Protein AF-A0A7W8HD13-F1 (afdb_monomer)

Radius of gyration: 25.14 Å; Cα contacts (8 Å, |Δi|>4): 29; chains: 1; bounding box: 46×35×66 Å

Structure (mmCIF, N/CA/C/O backbone):
data_AF-A0A7W8HD13-F1
#
_entry.id   AF-A0A7W8HD13-F1
#
loop_
_atom_site.group_PDB
_atom_site.id
_atom_site.type_symbol
_atom_site.label_atom_id
_atom_site.label_alt_id
_atom_site.label_comp_id
_atom_site.label_asym_id
_atom_site.label_entity_id
_atom_site.label_seq_id
_atom_site.pdbx_PDB_ins_code
_atom_site.Cartn_x
_atom_site.Cartn_y
_atom_site.Cartn_z
_atom_site.occupancy
_atom_site.B_iso_or_equiv
_atom_site.auth_seq_id
_atom_site.auth_comp_id
_atom_site.auth_asym_id
_atom_site.auth_atom_id
_atom_site.pdbx_PDB_model_num
ATOM 1 N N . MET A 1 1 ? -12.332 17.735 6.970 1.00 49.91 1 MET A N 1
ATOM 2 C CA . MET A 1 1 ? -13.564 17.946 7.766 1.00 49.91 1 MET A CA 1
ATOM 3 C C . MET A 1 1 ? -14.081 16.688 8.480 1.00 49.91 1 MET A C 1
ATOM 5 O O . MET A 1 1 ? -14.161 16.747 9.695 1.00 49.91 1 MET A O 1
ATOM 9 N N . LYS A 1 2 ? -14.410 15.552 7.825 1.00 48.91 2 LYS A N 1
ATOM 10 C CA . LYS A 1 2 ? -14.877 14.333 8.548 1.00 48.91 2 LYS A CA 1
ATOM 11 C C . LYS A 1 2 ? -13.772 13.595 9.335 1.00 48.91 2 LYS A C 1
ATOM 13 O O . LYS A 1 2 ? -13.964 13.326 10.513 1.00 48.91 2 LYS A O 1
ATOM 18 N N . LYS A 1 3 ? -12.596 13.359 8.728 1.00 50.62 3 LYS A N 1
ATOM 19 C CA . LYS A 1 3 ? -11.425 12.738 9.400 1.00 50.62 3 LYS A CA 1
ATOM 20 C C . LYS A 1 3 ? -10.933 13.518 10.622 1.00 50.62 3 LYS A C 1
ATOM 22 O O . LYS A 1 3 ? -10.593 12.934 11.639 1.00 50.62 3 LYS A O 1
ATOM 27 N N . GLU A 1 4 ? -10.943 14.840 10.519 1.00 55.00 4 GLU A N 1
ATOM 28 C CA . GLU A 1 4 ? -10.519 15.750 11.586 1.00 55.00 4 GLU A CA 1
ATOM 29 C C . GLU A 1 4 ? -11.465 15.700 12.794 1.00 55.00 4 GLU A C 1
ATOM 31 O O . GLU A 1 4 ? -11.007 15.697 13.929 1.00 55.00 4 GLU A O 1
ATOM 36 N N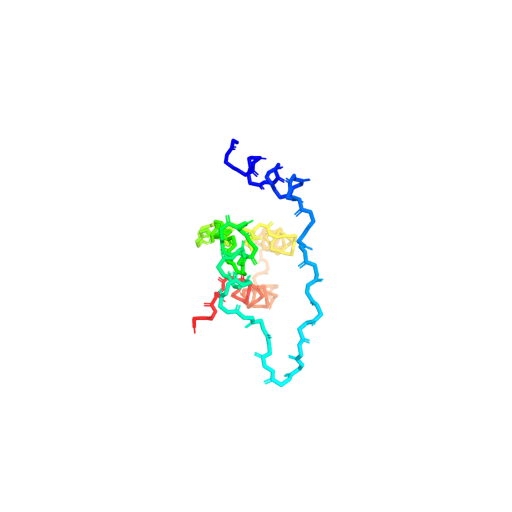 . LYS A 1 5 ? -12.778 15.548 12.561 1.00 51.06 5 LYS A N 1
ATOM 37 C CA . LYS A 1 5 ? -13.771 15.364 13.630 1.00 51.06 5 LYS A CA 1
ATOM 38 C C . LYS A 1 5 ? -13.686 13.989 14.301 1.00 51.06 5 LYS A C 1
ATOM 40 O O . LYS A 1 5 ? -13.797 13.931 15.519 1.00 51.06 5 LYS A O 1
ATOM 45 N N . ALA A 1 6 ? -13.440 12.915 13.545 1.00 54.50 6 ALA A N 1
ATOM 46 C CA . ALA A 1 6 ? -13.266 11.568 14.104 1.00 54.50 6 ALA A CA 1
ATOM 47 C C . ALA A 1 6 ? -11.992 11.458 14.965 1.00 54.50 6 ALA A C 1
ATOM 49 O O . ALA A 1 6 ? -12.039 10.943 16.081 1.00 54.50 6 ALA A O 1
ATOM 50 N N . ALA A 1 7 ? -10.875 12.023 14.491 1.00 53.03 7 ALA A N 1
ATOM 51 C CA . ALA A 1 7 ? -9.626 12.087 15.250 1.00 53.03 7 ALA A CA 1
ATOM 52 C C . ALA A 1 7 ? -9.749 12.980 16.502 1.00 53.03 7 ALA A C 1
ATOM 54 O O . ALA A 1 7 ? -9.294 12.597 17.578 1.00 53.03 7 ALA A O 1
ATOM 55 N N . ALA A 1 8 ? -10.428 14.130 16.394 1.00 51.69 8 ALA A N 1
ATOM 56 C CA . ALA A 1 8 ? -10.688 15.016 17.530 1.00 51.69 8 ALA A CA 1
ATOM 57 C C . ALA A 1 8 ? -11.653 14.403 18.564 1.00 51.69 8 ALA A C 1
ATOM 59 O O . ALA A 1 8 ? -11.470 14.610 19.760 1.00 51.69 8 ALA A O 1
ATOM 60 N N . GLN A 1 9 ? -12.642 13.607 18.134 1.00 55.62 9 GLN A N 1
ATOM 61 C CA . GLN A 1 9 ? -13.509 12.849 19.045 1.00 55.62 9 GLN A CA 1
ATOM 62 C C . GLN A 1 9 ? -12.744 11.750 19.779 1.00 55.62 9 GLN A C 1
ATOM 64 O O . GLN A 1 9 ? -13.004 11.540 20.956 1.00 55.62 9 GLN A O 1
ATOM 69 N N . GLN A 1 10 ? -11.792 11.074 19.128 1.00 57.66 10 GLN A N 1
ATOM 70 C CA . GLN A 1 10 ? -10.989 10.025 19.764 1.00 57.66 10 GLN A CA 1
ATOM 71 C C . GLN A 1 10 ? -9.991 10.577 20.792 1.00 57.66 10 GLN A C 1
ATOM 73 O O . GLN A 1 10 ? -9.773 9.949 21.825 1.00 57.66 10 GLN A O 1
ATOM 78 N N . MET A 1 11 ? -9.447 11.775 20.554 1.00 55.34 11 MET A N 1
ATOM 79 C CA . MET A 1 11 ? -8.607 12.492 21.524 1.00 55.34 11 MET A CA 1
ATOM 80 C C . MET A 1 11 ? -9.388 13.040 22.732 1.00 55.34 11 MET A C 1
ATOM 82 O O . MET A 1 11 ? -8.768 13.355 23.743 1.00 55.34 11 MET A O 1
ATOM 86 N N . ASN A 1 12 ? -10.720 13.131 22.644 1.00 57.03 12 ASN A N 1
ATOM 87 C CA . ASN A 1 12 ? -11.598 13.640 23.704 1.00 57.03 12 ASN A CA 1
ATOM 88 C C . ASN A 1 12 ? -12.552 12.565 24.266 1.00 57.03 12 ASN A C 1
ATOM 90 O O . ASN A 1 12 ? -13.615 12.894 24.788 1.00 57.03 12 ASN A O 1
ATOM 94 N N . ARG A 1 13 ? -12.220 11.270 24.129 1.00 63.53 13 ARG A N 1
ATOM 95 C CA . ARG A 1 13 ? -12.978 10.204 24.803 1.00 63.53 13 ARG A CA 1
ATOM 96 C C . ARG A 1 13 ? -12.560 10.151 26.2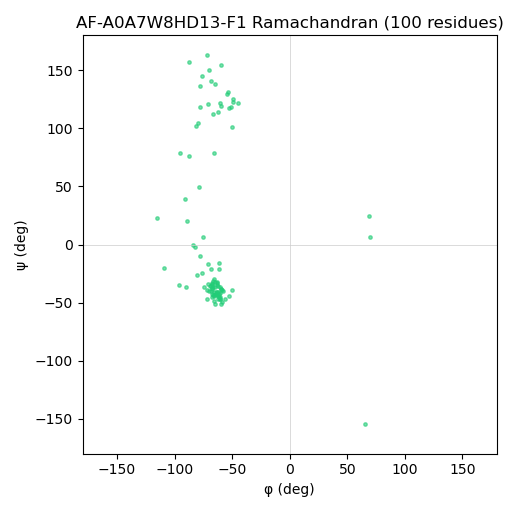69 1.00 63.53 13 ARG A C 1
ATOM 98 O O . ARG A 1 13 ? -11.399 9.880 26.570 1.00 63.53 13 ARG A O 1
ATOM 105 N N . GLU A 1 14 ? -13.505 10.399 27.168 1.00 67.50 14 GLU A N 1
ATOM 106 C CA . GLU A 1 14 ? -13.327 10.215 28.611 1.00 67.50 14 GLU A CA 1
ATOM 107 C C . GLU A 1 14 ? -12.858 8.788 28.899 1.00 67.50 14 GLU A C 1
ATOM 109 O O . GLU A 1 14 ? -13.448 7.846 28.385 1.00 67.50 14 GLU A O 1
ATOM 114 N N . ALA A 1 15 ? -11.790 8.611 29.682 1.00 69.19 15 ALA A N 1
ATOM 115 C CA . ALA A 1 15 ? -11.181 7.301 29.903 1.00 69.19 15 ALA A CA 1
ATOM 116 C C . ALA A 1 15 ? -12.230 6.239 30.287 1.00 69.19 15 ALA A C 1
ATOM 118 O O . ALA A 1 15 ? -12.940 6.395 31.278 1.00 69.19 15 ALA A O 1
ATOM 119 N N . ALA A 1 16 ? -12.303 5.151 29.510 1.00 68.38 16 ALA A N 1
ATOM 120 C CA . ALA A 1 16 ? -13.243 4.065 29.765 1.00 68.38 16 ALA A CA 1
ATOM 121 C C . ALA A 1 16 ? -13.105 3.556 31.206 1.00 68.38 16 ALA A C 1
ATOM 123 O O . ALA A 1 16 ? -11.996 3.229 31.649 1.00 68.38 16 ALA A O 1
ATOM 124 N N . GLN A 1 17 ? -14.226 3.428 31.920 1.00 77.31 17 GLN A N 1
ATOM 125 C CA . GLN A 1 17 ? -14.213 2.811 33.240 1.00 77.31 17 GLN A CA 1
ATOM 126 C C . GLN A 1 17 ? -13.714 1.361 33.138 1.00 77.31 17 GLN A C 1
ATOM 128 O O . GLN A 1 17 ? -14.250 0.515 32.407 1.00 77.31 17 GLN A O 1
ATOM 133 N N . ARG A 1 18 ? -12.635 1.070 33.872 1.00 76.94 18 ARG A N 1
ATOM 134 C CA . ARG A 1 18 ? -12.096 -0.285 34.001 1.00 76.94 18 ARG A CA 1
ATOM 135 C C . ARG A 1 18 ? -12.896 -1.036 35.055 1.00 76.94 18 ARG A C 1
ATOM 137 O O . ARG A 1 18 ? -12.659 -0.866 36.245 1.00 76.94 18 ARG A O 1
ATOM 144 N N . TYR A 1 19 ? -13.805 -1.896 34.609 1.00 79.44 19 TYR A N 1
ATOM 145 C CA . TYR A 1 19 ? -14.446 -2.865 35.492 1.00 79.44 19 TYR A CA 1
ATOM 146 C C . TYR A 1 19 ? -13.498 -4.034 35.755 1.00 79.44 19 TYR A C 1
ATOM 148 O O . TYR A 1 19 ? -12.863 -4.556 34.836 1.00 79.44 19 TYR A O 1
ATOM 156 N N . GLN A 1 20 ? -13.433 -4.463 37.009 1.00 77.94 20 GLN A N 1
ATOM 157 C CA . GLN A 1 20 ? -12.790 -5.709 37.401 1.00 77.94 20 GLN A CA 1
ATOM 158 C C . GLN A 1 20 ? -13.847 -6.812 37.291 1.00 77.94 20 GLN A C 1
ATOM 160 O O . GLN A 1 20 ? -14.490 -7.178 38.268 1.00 77.94 20 GLN A O 1
ATOM 165 N N . ALA A 1 21 ? -14.123 -7.227 36.054 1.00 76.94 21 ALA A N 1
ATOM 166 C CA . ALA A 1 21 ? -15.098 -8.273 35.784 1.00 76.94 21 ALA A CA 1
ATOM 167 C C . ALA A 1 21 ? -14.581 -9.618 36.306 1.00 76.94 21 ALA A C 1
ATOM 169 O O . ALA A 1 21 ? -13.392 -9.922 36.167 1.00 76.94 21 ALA A O 1
ATOM 170 N N . ASP A 1 22 ? -15.474 -10.418 36.882 1.00 81.94 22 ASP A N 1
ATOM 171 C CA . ASP A 1 22 ? -15.155 -11.797 37.224 1.00 81.94 22 ASP A CA 1
ATOM 172 C C . ASP A 1 22 ? -14.896 -12.601 35.942 1.00 81.94 22 ASP A C 1
A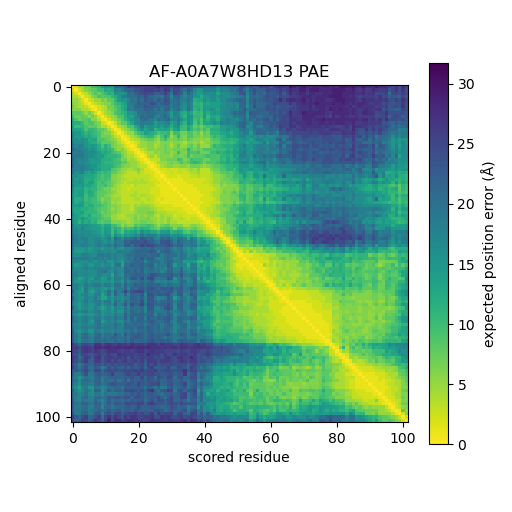TOM 174 O O . ASP A 1 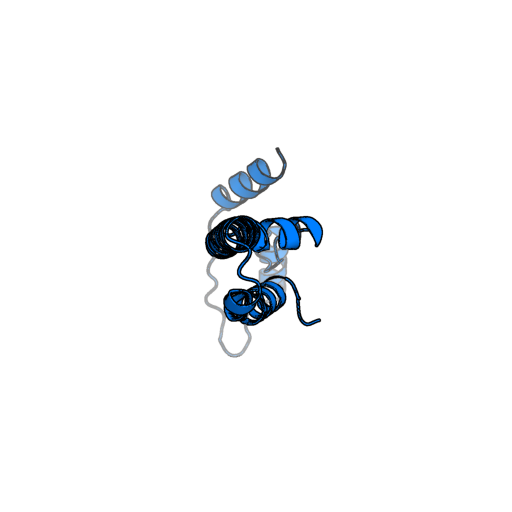22 ? -15.598 -12.452 34.938 1.00 81.94 22 ASP A O 1
ATOM 178 N N . ILE A 1 23 ? -13.871 -13.450 35.967 1.00 80.62 23 ILE A N 1
ATOM 179 C CA . ILE A 1 23 ? -13.431 -14.207 34.789 1.00 80.62 23 ILE A CA 1
ATOM 180 C C . ILE A 1 23 ? -14.517 -15.212 34.371 1.00 80.62 23 ILE A C 1
ATOM 182 O O . ILE A 1 23 ? -14.652 -15.501 33.183 1.00 80.62 23 ILE A O 1
ATOM 186 N N . SER A 1 24 ? -15.318 -15.711 35.323 1.00 83.06 24 SER A N 1
ATOM 187 C CA . SER A 1 24 ? -16.412 -16.652 35.052 1.00 83.06 24 SER A CA 1
ATOM 188 C C . SER A 1 24 ? -17.633 -16.010 34.396 1.00 83.06 24 SER A C 1
ATOM 190 O O . SER A 1 24 ? -18.282 -16.662 33.580 1.00 83.06 24 SER A O 1
ATOM 192 N N . SER A 1 25 ? -17.982 -14.774 34.765 1.00 84.75 25 SER A N 1
ATOM 193 C CA . SER A 1 25 ? -19.242 -14.142 34.344 1.00 84.75 25 SER A CA 1
ATOM 194 C C . SER A 1 25 ? -19.078 -13.009 33.332 1.00 84.75 25 SER A C 1
ATOM 196 O O . SER A 1 25 ? -20.038 -12.672 32.645 1.00 84.75 25 SER A O 1
ATOM 198 N N . GLY A 1 26 ? -17.889 -12.411 33.222 1.00 87.75 26 GLY A N 1
ATOM 199 C CA . GLY A 1 26 ? -17.667 -11.244 32.371 1.00 87.75 26 GLY A CA 1
ATOM 200 C C . GLY A 1 26 ? -18.435 -10.001 32.843 1.00 87.75 26 GLY A C 1
ATOM 201 O O . GLY A 1 26 ? -18.711 -9.840 34.033 1.00 87.75 26 GLY A O 1
ATOM 202 N N . LEU A 1 27 ? -18.729 -9.092 31.905 1.00 87.25 27 LEU A N 1
ATOM 203 C CA . LEU A 1 27 ? -19.502 -7.871 32.168 1.00 87.25 27 LEU A CA 1
ATOM 204 C C . LEU A 1 27 ? -20.998 -8.177 32.301 1.00 87.25 27 LEU A C 1
ATOM 206 O O . LEU A 1 27 ? -21.527 -9.018 31.573 1.00 87.25 27 LEU A O 1
ATOM 210 N N . SER A 1 28 ? -21.688 -7.442 33.173 1.00 89.88 28 SER A N 1
ATOM 211 C CA . SER A 1 28 ? -23.152 -7.475 33.246 1.00 89.88 28 SER A CA 1
ATOM 212 C C . SER A 1 28 ? -23.790 -6.771 32.041 1.00 89.88 28 SER A C 1
ATOM 214 O O . SER A 1 28 ? -23.140 -5.984 31.347 1.00 89.88 28 SER A O 1
ATOM 216 N N . GLN A 1 29 ? -25.078 -7.023 31.789 1.00 88.62 29 GLN A N 1
ATOM 217 C CA . GLN A 1 29 ? -25.792 -6.380 30.679 1.00 88.62 29 GLN A CA 1
ATOM 218 C C . GLN A 1 29 ? -25.827 -4.854 30.821 1.00 88.62 29 GLN A C 1
ATOM 220 O O . GLN A 1 29 ? -25.673 -4.141 29.834 1.00 88.62 29 GLN A O 1
ATOM 225 N N . GLU A 1 30 ? -25.953 -4.350 32.047 1.00 88.12 30 GLU A N 1
ATOM 226 C CA . GLU A 1 30 ? -25.950 -2.917 32.340 1.00 88.12 30 GLU A CA 1
ATOM 227 C C . GLU A 1 30 ? -24.597 -2.283 31.981 1.00 88.12 30 GLU A C 1
ATOM 229 O O . GLU A 1 30 ? -24.556 -1.241 31.332 1.00 88.12 30 GLU A O 1
ATOM 234 N N . GLN A 1 31 ? -23.487 -2.952 32.316 1.00 86.62 31 GLN A N 1
ATOM 235 C CA . GLN A 1 31 ? -22.130 -2.498 31.978 1.00 86.62 31 GLN A CA 1
ATOM 236 C C . GLN A 1 31 ? -21.858 -2.538 30.470 1.00 86.62 31 GLN A C 1
ATOM 238 O O . GLN A 1 31 ? -21.107 -1.718 29.939 1.00 86.62 31 GLN A O 1
ATOM 243 N N . VAL A 1 32 ? -22.444 -3.509 29.765 1.00 88.19 32 VAL A N 1
ATOM 244 C CA . VAL A 1 32 ? -22.375 -3.573 28.301 1.00 88.19 32 VAL A CA 1
ATOM 245 C C . VAL A 1 32 ? -23.147 -2.408 27.685 1.00 88.19 32 VAL A C 1
ATOM 247 O O . VAL A 1 32 ? -22.607 -1.744 26.802 1.00 88.19 32 VAL A O 1
ATOM 250 N N . GLN A 1 33 ? -24.356 -2.115 28.170 1.00 87.31 33 GLN A N 1
ATOM 251 C CA . GLN A 1 33 ? -25.163 -1.006 27.662 1.00 87.31 33 GLN A CA 1
ATOM 252 C C . GLN A 1 33 ? -24.483 0.347 27.901 1.00 87.31 33 GLN A C 1
ATOM 254 O O . GLN A 1 33 ? -24.374 1.140 26.971 1.00 87.31 33 GLN A O 1
ATOM 259 N N . GLU A 1 34 ? -23.908 0.564 29.086 1.00 86.06 34 GLU A N 1
ATOM 260 C CA . GLU A 1 34 ? -23.144 1.780 29.400 1.00 86.06 34 GLU A CA 1
ATOM 261 C C . GLU A 1 34 ? -21.965 1.980 28.434 1.00 86.06 34 GLU A C 1
ATOM 263 O O . GLU A 1 34 ? -21.709 3.089 27.959 1.00 86.06 34 GLU A O 1
ATOM 268 N N . ARG A 1 35 ? -21.265 0.895 28.072 1.00 85.62 35 ARG A N 1
ATOM 269 C CA . ARG A 1 35 ? -20.177 0.938 27.084 1.00 85.62 35 ARG A CA 1
ATOM 270 C C . ARG A 1 35 ? -20.669 1.218 25.670 1.00 85.62 35 ARG A C 1
ATOM 272 O O . ARG A 1 35 ? -19.957 1.895 24.929 1.00 85.62 35 ARG A O 1
ATOM 279 N N . ILE A 1 36 ? -21.840 0.707 25.292 1.00 86.25 36 ILE A N 1
ATOM 280 C CA . ILE A 1 36 ? -22.461 0.993 23.993 1.00 86.25 36 ILE A CA 1
ATOM 281 C C . ILE A 1 36 ? -22.831 2.473 23.911 1.00 86.25 36 ILE A C 1
ATOM 283 O O . ILE A 1 36 ? -22.403 3.152 22.978 1.00 86.25 36 ILE A O 1
ATOM 287 N N . ASP A 1 37 ? -23.533 2.982 24.922 1.00 83.62 37 ASP A N 1
ATOM 288 C CA . ASP A 1 37 ? -23.984 4.375 24.988 1.00 83.62 37 ASP A CA 1
ATOM 289 C C . ASP A 1 37 ? -22.796 5.352 25.028 1.00 83.62 37 ASP A C 1
ATOM 291 O O . ASP A 1 37 ? -22.847 6.438 24.451 1.00 83.62 37 ASP A O 1
ATOM 295 N N . SER A 1 38 ? -21.685 4.928 25.637 1.00 80.75 38 SER A N 1
ATOM 296 C CA . SER A 1 38 ? -20.425 5.679 25.701 1.00 80.75 38 SER A CA 1
ATOM 297 C C . SER A 1 38 ? -19.524 5.518 24.463 1.00 80.75 38 SER A C 1
ATOM 299 O O . SER A 1 38 ? -18.431 6.085 24.419 1.00 80.75 38 SER A O 1
ATOM 301 N N . GLY A 1 39 ? -19.926 4.734 23.455 1.00 80.44 39 GLY A N 1
ATOM 302 C CA . GLY A 1 39 ? -19.145 4.533 22.226 1.00 80.44 39 GLY A CA 1
ATOM 303 C C . GLY A 1 39 ? -17.838 3.746 22.414 1.00 80.44 39 GLY A C 1
ATOM 304 O O . GLY A 1 39 ? -16.906 3.886 21.617 1.00 80.44 39 GLY A O 1
ATOM 305 N N . TRP A 1 40 ? -17.756 2.921 23.462 1.00 82.94 40 TRP A N 1
ATOM 306 C CA . TRP A 1 40 ? -16.644 2.003 23.757 1.00 82.94 40 TRP A CA 1
ATOM 307 C C . TRP A 1 40 ? -16.823 0.619 23.119 1.00 82.94 40 TRP A C 1
ATOM 309 O O . TRP A 1 40 ? -16.201 -0.360 23.540 1.00 82.94 40 TRP A O 1
ATOM 319 N N . THR A 1 41 ? -17.668 0.521 22.097 1.00 83.38 41 THR A N 1
ATOM 320 C CA . THR A 1 41 ? -17.780 -0.679 21.271 1.00 83.38 41 THR A CA 1
ATOM 321 C C . THR A 1 41 ? -16.526 -0.842 20.415 1.00 83.38 41 THR A C 1
ATOM 323 O O . THR A 1 41 ? -15.884 0.131 20.013 1.00 83.38 41 THR A O 1
ATOM 326 N N . ASN A 1 42 ? -16.171 -2.089 20.102 1.00 79.25 42 ASN A N 1
ATOM 327 C CA . ASN A 1 42 ? -15.126 -2.390 19.121 1.00 79.25 42 ASN A CA 1
ATOM 328 C C . ASN A 1 42 ? -15.680 -2.245 17.694 1.00 79.25 42 ASN A C 1
ATOM 330 O O . ASN A 1 42 ? -15.593 -3.163 16.878 1.00 79.25 42 ASN A O 1
ATOM 334 N N . GLU A 1 43 ? -16.345 -1.125 17.425 1.00 78.00 43 GLU A N 1
ATOM 335 C CA . GLU A 1 43 ? -16.780 -0.805 16.080 1.00 78.00 43 GLU A CA 1
ATOM 336 C C . GLU A 1 43 ? -15.535 -0.453 15.273 1.00 78.00 43 GLU A C 1
ATOM 338 O O . GLU A 1 43 ? -14.774 0.455 15.627 1.00 78.00 43 GLU A O 1
ATOM 343 N N . MET A 1 44 ? -15.299 -1.208 14.199 1.00 67.25 44 MET A N 1
ATOM 344 C CA . MET A 1 44 ? -14.269 -0.825 13.252 1.00 67.25 44 MET A CA 1
ATOM 345 C C . MET A 1 44 ? -14.659 0.544 12.728 1.00 67.25 44 MET A C 1
ATOM 347 O O . MET A 1 44 ? -15.711 0.702 12.106 1.00 67.25 44 MET A O 1
ATOM 351 N N . VAL A 1 45 ? -13.793 1.531 12.960 1.00 67.31 45 VAL A N 1
ATOM 352 C CA . VAL A 1 45 ? -13.836 2.746 12.163 1.00 67.31 45 VAL A CA 1
ATOM 353 C C . VAL A 1 45 ? -13.818 2.240 10.732 1.00 67.31 45 VAL A C 1
ATOM 355 O O . VAL A 1 45 ? -12.907 1.502 10.350 1.00 67.31 45 VAL A O 1
ATOM 358 N N . THR A 1 46 ? -14.872 2.537 9.978 1.00 60.12 46 THR A N 1
ATOM 359 C CA . THR A 1 46 ? -14.886 2.314 8.540 1.00 60.12 46 THR A CA 1
ATOM 360 C C . THR A 1 46 ? -13.843 3.266 7.978 1.00 60.12 46 THR A C 1
ATOM 362 O O . THR A 1 46 ? -14.139 4.362 7.510 1.00 60.12 46 THR A O 1
ATOM 365 N N . GLU A 1 47 ? -12.575 2.873 8.109 1.00 57.97 47 GLU A N 1
ATOM 366 C CA . GLU A 1 47 ? -11.499 3.361 7.279 1.00 57.97 47 GLU A CA 1
ATOM 367 C C . GLU A 1 47 ? -12.078 3.314 5.877 1.00 57.97 47 GLU A C 1
ATOM 369 O O . GLU A 1 47 ? -12.584 2.269 5.460 1.00 57.97 47 GLU A O 1
ATOM 374 N N . GLU A 1 48 ? -12.118 4.464 5.204 1.00 59.88 48 GLU A N 1
ATOM 375 C CA . GLU A 1 48 ? -12.493 4.517 3.800 1.00 59.88 48 GLU A CA 1
ATOM 376 C C . GLU A 1 48 ? -11.636 3.464 3.102 1.00 59.88 48 GLU A C 1
ATOM 378 O O . GLU A 1 48 ? -10.434 3.672 2.910 1.00 59.88 48 GLU A O 1
ATOM 383 N N . SER A 1 49 ? -12.232 2.297 2.827 1.00 60.69 49 SER A N 1
ATOM 384 C CA . SER A 1 49 ? -11.540 1.198 2.181 1.00 60.69 49 SER A CA 1
ATOM 385 C C . SER A 1 49 ? -10.950 1.806 0.934 1.00 60.69 49 SER A C 1
ATOM 387 O O . SER A 1 49 ? -11.697 2.345 0.109 1.00 60.69 49 SER A O 1
ATOM 389 N N . LYS A 1 50 ? -9.615 1.795 0.838 1.00 64.75 50 LYS A N 1
ATOM 390 C CA . LYS A 1 50 ? -8.938 2.378 -0.313 1.00 64.75 50 LYS A CA 1
ATOM 391 C C . LYS A 1 50 ? -9.617 1.809 -1.545 1.00 64.75 50 LYS A C 1
ATOM 393 O O . LYS A 1 50 ? -9.764 0.593 -1.669 1.00 64.75 50 LYS A O 1
ATOM 398 N N . THR A 1 51 ? -10.088 2.684 -2.424 1.00 77.50 51 T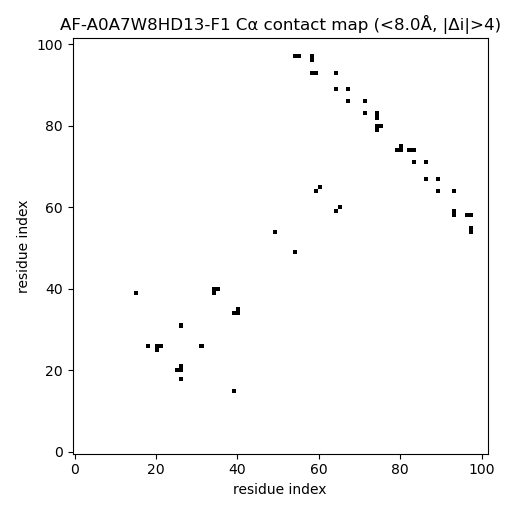HR A N 1
ATOM 399 C CA . THR A 1 51 ? -10.733 2.216 -3.646 1.00 77.50 51 THR A CA 1
ATOM 400 C C . THR A 1 51 ? -9.726 1.382 -4.432 1.00 77.50 51 THR A C 1
ATOM 402 O O . THR A 1 51 ? -8.515 1.594 -4.323 1.00 77.50 51 THR A O 1
ATOM 405 N N . VAL A 1 52 ? -10.202 0.454 -5.262 1.00 74.06 52 VAL A N 1
ATOM 406 C CA . VAL A 1 52 ? -9.325 -0.368 -6.114 1.00 74.06 52 VAL A CA 1
ATOM 407 C C . VAL A 1 52 ? -8.328 0.514 -6.885 1.00 74.06 52 VAL A C 1
ATOM 409 O O . VAL A 1 52 ? -7.142 0.209 -6.942 1.00 74.06 52 VAL A O 1
ATOM 412 N N . GLY A 1 53 ? -8.760 1.686 -7.365 1.00 74.56 53 GLY A N 1
ATOM 413 C CA . GLY A 1 53 ? -7.882 2.672 -8.004 1.00 74.56 53 GLY A CA 1
ATOM 414 C C . GLY A 1 53 ? -6.819 3.288 -7.078 1.00 74.56 53 GLY A C 1
ATOM 415 O O . GLY A 1 53 ? -5.690 3.509 -7.513 1.00 74.56 53 GLY A O 1
ATOM 416 N N . GLN A 1 54 ? -7.129 3.540 -5.802 1.00 74.38 54 GLN A N 1
ATOM 417 C CA . GLN A 1 54 ? -6.146 4.000 -4.809 1.00 74.38 54 GLN A CA 1
ATOM 418 C C . GLN A 1 54 ? -5.125 2.907 -4.463 1.00 74.38 54 GLN A C 1
ATOM 420 O O . GLN A 1 54 ? -3.950 3.220 -4.270 1.00 74.38 54 GLN A O 1
ATOM 425 N N . ILE A 1 55 ? -5.548 1.641 -4.433 1.00 75.19 55 ILE A N 1
ATOM 426 C CA . ILE A 1 55 ? -4.662 0.480 -4.257 1.00 75.19 55 ILE A CA 1
ATOM 427 C C . ILE A 1 55 ? -3.736 0.347 -5.468 1.00 75.19 55 ILE A C 1
ATOM 429 O O . ILE A 1 55 ? -2.518 0.273 -5.306 1.00 75.19 55 ILE A O 1
ATOM 433 N N . ILE A 1 56 ? -4.292 0.402 -6.679 1.00 72.12 56 ILE A N 1
ATOM 434 C CA . ILE A 1 56 ? -3.537 0.333 -7.933 1.00 72.12 56 ILE A CA 1
ATOM 435 C C . ILE A 1 56 ? -2.517 1.470 -8.008 1.00 72.12 56 ILE A C 1
ATOM 437 O O . ILE A 1 56 ? -1.340 1.215 -8.238 1.00 72.12 56 ILE A O 1
ATOM 441 N N . LYS A 1 57 ? -2.926 2.720 -7.759 1.00 74.62 57 LYS A N 1
ATOM 442 C CA . LYS A 1 57 ? -2.017 3.876 -7.794 1.00 74.62 57 LYS A CA 1
ATOM 443 C C . LYS A 1 57 ? -0.922 3.775 -6.729 1.00 74.62 57 LYS A C 1
ATOM 445 O O . LYS A 1 57 ? 0.227 4.086 -7.024 1.00 74.62 57 LYS A O 1
ATOM 450 N N . GLY A 1 58 ? -1.267 3.333 -5.519 1.00 70.94 58 GLY A N 1
ATOM 451 C CA . GLY A 1 58 ? -0.312 3.154 -4.425 1.00 70.94 58 GLY A CA 1
ATOM 452 C C . GLY A 1 58 ? 0.729 2.068 -4.694 1.00 70.94 58 GLY A C 1
ATOM 453 O O . GLY A 1 58 ? 1.865 2.220 -4.267 1.00 70.94 58 GLY A O 1
ATOM 454 N N . ASN A 1 59 ? 0.365 1.018 -5.433 1.00 70.44 59 ASN A N 1
ATOM 455 C CA . ASN A 1 59 ? 1.268 -0.081 -5.773 1.00 70.44 59 ASN A CA 1
ATOM 456 C C . ASN A 1 59 ? 2.029 0.150 -7.087 1.00 70.44 59 ASN A C 1
ATOM 458 O O . ASN A 1 59 ? 3.212 -0.169 -7.160 1.00 70.44 59 ASN A O 1
ATOM 462 N N . LEU A 1 60 ? 1.413 0.760 -8.106 1.00 71.44 60 LEU A N 1
ATOM 463 C CA . LEU A 1 60 ? 2.080 1.114 -9.368 1.00 71.44 60 LEU A CA 1
ATOM 464 C C . LEU A 1 60 ? 3.117 2.226 -9.192 1.00 71.44 60 LEU A C 1
ATOM 466 O O . LEU A 1 60 ? 4.186 2.150 -9.786 1.00 71.44 60 LEU A O 1
ATOM 470 N N . LEU A 1 61 ? 2.833 3.246 -8.376 1.00 74.19 61 LEU A N 1
ATOM 471 C CA . LEU A 1 61 ? 3.743 4.376 -8.143 1.00 74.19 61 LEU A CA 1
ATOM 472 C C . LEU A 1 61 ? 4.682 4.134 -6.950 1.00 74.19 61 LEU A C 1
ATOM 474 O O . LEU A 1 61 ? 4.948 5.041 -6.163 1.00 74.19 61 LEU A O 1
ATOM 478 N N . THR A 1 62 ? 5.177 2.907 -6.797 1.00 77.62 62 THR A N 1
ATOM 479 C CA . THR A 1 62 ? 6.200 2.578 -5.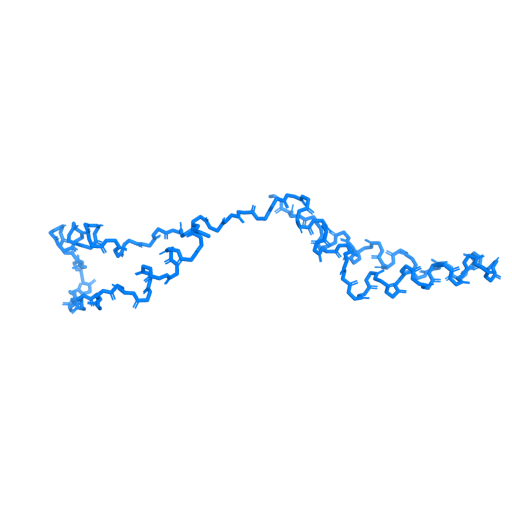796 1.00 77.62 62 THR A CA 1
ATOM 480 C C . THR A 1 62 ? 7.606 2.811 -6.345 1.00 77.62 62 THR A C 1
ATOM 482 O O . THR A 1 62 ? 7.840 2.782 -7.554 1.00 77.62 62 THR A O 1
ATOM 485 N N . TYR A 1 63 ? 8.567 3.007 -5.439 1.00 74.38 63 TYR A N 1
ATOM 486 C CA . TYR A 1 63 ? 9.980 3.217 -5.772 1.00 74.38 63 TYR A CA 1
ATOM 487 C C . TYR A 1 63 ? 10.546 2.121 -6.693 1.00 74.38 63 TYR A C 1
ATOM 489 O O . TYR A 1 63 ? 11.195 2.420 -7.693 1.00 74.38 63 TYR A O 1
ATOM 497 N N . PHE A 1 64 ? 10.238 0.853 -6.409 1.00 76.69 64 PHE A N 1
ATOM 498 C CA . PHE A 1 64 ? 10.693 -0.273 -7.225 1.00 76.69 64 PHE A CA 1
ATOM 499 C C . PHE A 1 64 ? 10.089 -0.261 -8.634 1.00 76.69 64 PHE A C 1
ATOM 501 O O . PHE A 1 64 ? 10.815 -0.435 -9.610 1.00 76.69 64 PHE A O 1
ATOM 508 N N . ASN A 1 65 ? 8.788 0.015 -8.764 1.00 76.75 65 ASN A N 1
ATOM 509 C CA . ASN A 1 65 ? 8.135 0.085 -10.074 1.00 76.75 65 ASN A CA 1
ATOM 510 C C . ASN A 1 65 ? 8.634 1.267 -10.914 1.00 76.75 65 ASN A C 1
ATOM 512 O O . ASN A 1 65 ? 8.758 1.138 -12.132 1.00 76.75 65 ASN A O 1
ATOM 516 N N . LEU A 1 66 ? 9.017 2.379 -10.278 1.00 81.44 66 LEU A N 1
ATOM 517 C CA . LEU A 1 66 ? 9.675 3.492 -10.961 1.00 81.44 66 LEU A CA 1
ATOM 518 C C . LEU A 1 66 ? 11.065 3.106 -11.491 1.00 81.44 66 LEU A C 1
ATOM 520 O O . LEU A 1 66 ? 11.379 3.405 -12.642 1.00 81.44 66 LEU A O 1
ATOM 524 N N . ILE A 1 67 ? 11.879 2.406 -10.692 1.00 83.31 67 ILE A N 1
ATOM 525 C CA . ILE A 1 67 ? 13.183 1.887 -11.142 1.00 83.31 67 ILE A CA 1
ATOM 526 C C . ILE A 1 67 ? 12.999 1.001 -12.373 1.00 83.31 67 ILE A C 1
ATOM 528 O O . ILE A 1 67 ? 13.701 1.169 -13.369 1.00 83.31 67 ILE A O 1
ATOM 532 N N . PHE A 1 68 ? 12.031 0.089 -12.339 1.00 80.62 68 PHE A N 1
ATOM 533 C CA . PHE A 1 68 ? 11.788 -0.804 -13.462 1.00 80.62 68 PHE A CA 1
ATOM 534 C C . PHE A 1 68 ? 11.261 -0.090 -14.707 1.00 80.62 68 PHE A C 1
ATOM 536 O O . PHE A 1 68 ? 11.658 -0.455 -15.813 1.00 80.62 68 PHE A O 1
ATOM 543 N N . ALA A 1 69 ? 10.442 0.954 -14.552 1.00 80.88 69 ALA A N 1
ATOM 544 C CA . ALA A 1 69 ? 10.024 1.801 -15.666 1.00 80.88 69 ALA A CA 1
ATOM 545 C C . ALA A 1 69 ? 11.223 2.510 -16.320 1.00 80.88 69 ALA A C 1
ATOM 547 O O . ALA A 1 69 ? 11.355 2.494 -17.543 1.00 80.88 69 ALA A O 1
ATOM 548 N N . ILE A 1 70 ? 12.137 3.068 -15.517 1.00 85.69 70 ILE A N 1
ATOM 549 C CA . ILE A 1 70 ? 13.364 3.708 -16.016 1.00 85.69 70 ILE A CA 1
ATOM 550 C C . ILE A 1 70 ? 14.246 2.687 -16.744 1.00 85.69 70 ILE A C 1
ATOM 552 O O . ILE A 1 70 ? 14.690 2.947 -17.861 1.00 85.69 70 ILE A O 1
ATOM 556 N N . LEU A 1 71 ? 14.464 1.507 -16.158 1.00 83.75 71 LEU A N 1
ATOM 557 C CA . LEU A 1 71 ? 15.245 0.439 -16.788 1.00 83.75 71 LEU A CA 1
ATOM 558 C C . LEU A 1 71 ? 14.621 -0.027 -18.108 1.00 83.75 71 LEU A C 1
ATOM 560 O O . LEU A 1 71 ? 15.342 -0.212 -19.085 1.00 83.75 71 LEU A O 1
ATOM 564 N N . ALA A 1 72 ? 13.295 -0.175 -18.169 1.00 80.44 72 ALA A N 1
ATOM 565 C CA . ALA A 1 72 ? 12.596 -0.525 -19.401 1.00 80.44 72 ALA A CA 1
ATOM 566 C C . ALA A 1 72 ? 12.814 0.534 -20.495 1.00 80.44 72 ALA A C 1
ATOM 568 O O . ALA A 1 72 ? 13.153 0.174 -21.622 1.00 80.44 72 ALA A O 1
ATOM 569 N N . ILE A 1 73 ? 12.707 1.826 -20.160 1.00 85.25 73 ILE A N 1
ATOM 570 C CA . ILE A 1 73 ? 12.979 2.933 -21.095 1.00 85.25 73 ILE A CA 1
ATOM 571 C C . ILE A 1 73 ? 14.427 2.881 -21.596 1.00 85.25 73 ILE A C 1
ATOM 573 O O . ILE A 1 73 ? 14.657 2.970 -22.801 1.00 85.25 73 ILE A O 1
ATOM 577 N N . LEU A 1 74 ? 15.401 2.698 -20.699 1.00 85.44 74 LEU A N 1
ATOM 578 C CA . LEU A 1 74 ? 16.819 2.614 -21.062 1.00 85.44 74 LEU A CA 1
ATOM 579 C C . LEU A 1 74 ? 17.111 1.425 -21.984 1.00 85.44 74 LEU A C 1
ATOM 581 O O . LEU A 1 74 ? 17.866 1.562 -22.942 1.00 85.44 74 LEU A O 1
ATOM 585 N N . VAL A 1 75 ? 16.502 0.267 -21.728 1.00 81.38 75 VAL A N 1
ATOM 586 C CA . VAL A 1 75 ? 16.690 -0.941 -22.544 1.00 81.38 75 VAL A CA 1
ATOM 587 C C . VAL A 1 75 ? 16.051 -0.798 -23.923 1.00 81.38 75 VAL A C 1
ATOM 589 O O . VAL A 1 75 ? 16.661 -1.202 -24.914 1.00 81.38 75 VAL A O 1
ATOM 592 N N . VAL A 1 76 ? 14.867 -0.182 -24.005 1.00 82.12 76 VAL A N 1
ATOM 593 C CA . VAL A 1 76 ? 14.231 0.168 -25.284 1.00 82.12 76 VAL A CA 1
ATOM 594 C C . VAL A 1 76 ? 15.108 1.150 -26.062 1.00 82.12 76 VAL A C 1
ATOM 596 O O . VAL A 1 76 ? 15.361 0.925 -27.242 1.00 82.12 76 VAL A O 1
ATOM 599 N N . ALA A 1 77 ? 15.638 2.183 -25.401 1.00 83.75 77 ALA A N 1
ATOM 600 C CA . ALA A 1 77 ? 16.551 3.145 -26.018 1.00 83.75 77 ALA A CA 1
ATOM 601 C C . ALA A 1 77 ? 17.867 2.496 -26.489 1.00 83.75 77 ALA A C 1
ATOM 603 O O . ALA A 1 77 ? 18.400 2.872 -27.529 1.00 83.75 77 ALA A O 1
ATOM 604 N N . ALA A 1 78 ? 18.370 1.496 -25.760 1.00 83.50 78 ALA A N 1
ATOM 605 C CA . ALA A 1 78 ? 19.568 0.739 -26.121 1.00 83.50 78 ALA A CA 1
ATOM 606 C C . ALA A 1 78 ? 19.332 -0.318 -27.222 1.00 83.50 78 ALA A C 1
ATOM 608 O O . ALA A 1 78 ? 20.294 -0.909 -27.708 1.00 83.50 78 ALA A O 1
ATOM 609 N N . GLY A 1 79 ? 18.079 -0.606 -27.597 1.00 78.00 79 GLY A N 1
ATOM 610 C CA . GLY A 1 79 ? 17.727 -1.578 -28.643 1.00 78.00 79 GLY A CA 1
ATOM 611 C C . GLY A 1 79 ? 17.993 -3.052 -28.292 1.00 78.00 79 GLY A C 1
ATOM 612 O O . GLY A 1 79 ? 17.832 -3.928 -29.142 1.00 78.00 79 GLY A O 1
ATOM 613 N N . SER A 1 80 ? 18.384 -3.362 -27.050 1.00 72.06 80 SER A N 1
ATOM 614 C CA . SER A 1 80 ? 18.723 -4.725 -26.616 1.00 72.06 80 SER A CA 1
ATOM 615 C C . SER A 1 80 ? 17.535 -5.417 -25.949 1.00 72.06 80 SER A C 1
ATOM 617 O O . SER A 1 80 ? 17.467 -5.569 -24.729 1.00 72.06 80 SER A O 1
ATOM 619 N N . PHE A 1 81 ? 16.599 -5.913 -26.759 1.00 68.50 81 PHE A N 1
ATOM 620 C CA . PHE A 1 81 ? 15.429 -6.659 -26.272 1.00 68.50 81 PHE A CA 1
ATOM 621 C C . PHE A 1 81 ? 15.793 -7.955 -25.528 1.00 68.50 81 PHE A C 1
ATOM 623 O O . PHE A 1 81 ? 15.020 -8.436 -24.704 1.00 68.50 81 PHE A O 1
ATOM 630 N N . ARG A 1 82 ? 16.993 -8.508 -25.755 1.00 66.38 82 ARG A N 1
ATOM 631 C CA . ARG A 1 82 ? 17.500 -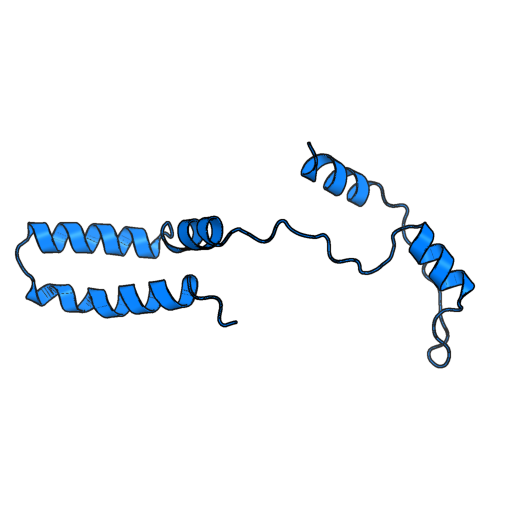9.680 -25.018 1.00 66.38 82 ARG A CA 1
ATOM 632 C C . ARG A 1 82 ? 17.794 -9.362 -23.547 1.00 66.38 82 ARG A C 1
ATOM 634 O O . ARG A 1 82 ? 17.782 -10.265 -22.719 1.00 66.38 82 ARG A O 1
ATOM 641 N N . SER A 1 83 ? 17.982 -8.085 -23.216 1.00 67.69 83 SER A N 1
ATOM 642 C CA . SER A 1 83 ? 18.157 -7.606 -21.845 1.00 67.69 83 SER A CA 1
ATOM 643 C C . SER A 1 83 ? 16.832 -7.411 -21.103 1.00 67.69 83 SER A C 1
ATOM 645 O O . SER A 1 83 ? 16.869 -7.075 -19.930 1.00 67.69 83 SER A O 1
ATOM 647 N N . LEU A 1 84 ? 15.665 -7.634 -21.727 1.00 67.94 84 LEU A N 1
ATOM 648 C CA . LEU A 1 84 ? 14.347 -7.536 -21.071 1.00 67.94 84 LEU A CA 1
ATOM 649 C C . LEU A 1 84 ? 14.027 -8.726 -20.149 1.00 67.94 84 LEU A C 1
ATOM 651 O O . LEU A 1 84 ? 12.929 -8.808 -19.608 1.00 67.94 84 LEU A O 1
ATOM 655 N N . THR A 1 85 ? 14.966 -9.644 -19.924 1.00 75.19 85 THR A N 1
ATOM 656 C CA . THR A 1 85 ? 14.784 -10.810 -19.042 1.00 75.19 85 THR A CA 1
ATOM 657 C C . THR A 1 85 ? 14.504 -10.453 -17.583 1.00 75.19 85 THR A C 1
ATOM 659 O O . THR A 1 85 ? 14.001 -11.297 -16.849 1.00 75.19 85 THR A O 1
ATOM 662 N N . PHE A 1 86 ? 14.764 -9.215 -17.153 1.00 72.75 86 PHE A N 1
ATOM 663 C CA . PHE A 1 86 ? 14.366 -8.742 -15.824 1.00 72.75 86 PHE A CA 1
ATOM 664 C C . PHE A 1 86 ? 12.865 -8.417 -15.727 1.00 72.75 86 PHE A C 1
ATOM 666 O O . PHE A 1 86 ? 12.303 -8.491 -14.637 1.00 72.75 86 PHE A O 1
ATOM 673 N N . LEU A 1 87 ? 12.199 -8.093 -16.846 1.00 75.44 87 LEU A N 1
ATOM 674 C CA . LEU A 1 87 ? 10.811 -7.613 -16.886 1.00 75.44 87 LEU A CA 1
ATOM 675 C C . LEU A 1 87 ? 9.784 -8.607 -16.293 1.00 75.44 87 LEU A C 1
ATOM 677 O O . LEU A 1 87 ? 8.884 -8.163 -15.584 1.00 75.44 87 LEU A O 1
ATOM 681 N N . PRO A 1 88 ? 9.895 -9.937 -16.490 1.00 79.38 88 PRO A N 1
ATOM 682 C CA . PRO A 1 88 ? 8.990 -10.902 -15.860 1.00 79.38 88 PRO A CA 1
ATOM 683 C C . PRO A 1 88 ? 9.007 -10.864 -14.324 1.00 79.38 88 PRO A C 1
ATOM 685 O O . PRO A 1 88 ? 7.955 -10.969 -13.697 1.00 79.38 88 PRO A O 1
ATOM 688 N N . VAL A 1 89 ? 10.179 -10.660 -13.708 1.00 75.75 89 VAL A N 1
ATOM 689 C CA . VAL A 1 89 ? 10.320 -10.556 -12.242 1.00 75.75 89 VAL A CA 1
ATOM 690 C C . VAL A 1 89 ? 9.636 -9.288 -11.723 1.00 75.75 89 VAL A C 1
ATOM 692 O O . VAL A 1 89 ? 8.969 -9.315 -10.690 1.00 75.75 89 VAL A O 1
ATOM 695 N N . VAL A 1 90 ? 9.743 -8.188 -12.475 1.00 76.06 90 VAL A N 1
ATOM 696 C CA . VAL A 1 90 ? 9.029 -6.929 -12.200 1.00 76.06 90 VAL A CA 1
ATOM 697 C C . VAL A 1 90 ? 7.527 -7.137 -12.219 1.00 76.06 90 VAL A C 1
ATOM 699 O O . VAL A 1 90 ? 6.828 -6.742 -11.291 1.00 76.06 90 VAL A O 1
ATOM 702 N N . ILE A 1 91 ? 7.040 -7.755 -13.292 1.00 78.12 91 ILE A N 1
ATOM 703 C CA . ILE A 1 91 ? 5.619 -7.983 -13.516 1.00 78.12 91 ILE A CA 1
ATOM 704 C C . ILE A 1 91 ? 5.050 -8.857 -12.391 1.00 78.12 91 ILE A C 1
ATOM 706 O O . ILE A 1 91 ? 4.003 -8.527 -11.840 1.00 78.12 91 ILE A O 1
ATOM 710 N N . ALA A 1 92 ? 5.762 -9.908 -11.973 1.00 77.69 92 ALA A N 1
ATOM 711 C CA . ALA A 1 92 ? 5.367 -10.734 -10.832 1.00 77.69 92 ALA A CA 1
ATOM 712 C C . ALA A 1 92 ? 5.279 -9.928 -9.521 1.00 77.69 92 ALA A C 1
ATOM 714 O O . ALA A 1 92 ? 4.271 -10.007 -8.818 1.00 77.69 92 ALA A O 1
ATOM 715 N N . ASN A 1 93 ? 6.285 -9.099 -9.221 1.00 72.00 93 ASN A N 1
ATOM 716 C CA . ASN A 1 93 ? 6.268 -8.230 -8.037 1.00 72.00 93 ASN A CA 1
ATOM 717 C C . ASN A 1 93 ? 5.133 -7.194 -8.075 1.00 72.00 93 ASN A C 1
ATOM 719 O O . ASN A 1 93 ? 4.568 -6.861 -7.033 1.00 72.00 93 ASN A O 1
ATOM 723 N N . LEU A 1 94 ? 4.761 -6.715 -9.264 1.00 73.94 94 LEU A N 1
ATOM 724 C CA . LEU A 1 94 ? 3.629 -5.813 -9.450 1.00 73.94 94 LEU A CA 1
ATOM 725 C C . LEU A 1 94 ? 2.288 -6.505 -9.156 1.00 73.94 94 LEU A C 1
ATOM 727 O O . LEU A 1 94 ? 1.427 -5.923 -8.494 1.00 73.94 94 LEU A O 1
ATOM 731 N N . PHE A 1 95 ? 2.117 -7.747 -9.616 1.00 75.62 95 PHE A N 1
ATOM 732 C CA . PHE A 1 95 ? 0.896 -8.524 -9.389 1.00 75.62 95 PHE A CA 1
ATOM 733 C C . PHE A 1 95 ? 0.664 -8.839 -7.908 1.00 75.62 95 PHE A C 1
ATOM 735 O O . PHE A 1 95 ? -0.463 -8.694 -7.440 1.00 75.62 95 PHE A O 1
ATOM 742 N N . ILE A 1 96 ? 1.717 -9.190 -7.162 1.00 73.69 96 ILE A N 1
ATOM 743 C CA . ILE A 1 96 ? 1.624 -9.511 -5.726 1.00 73.69 96 ILE A CA 1
ATOM 744 C C . ILE A 1 96 ? 1.133 -8.307 -4.901 1.00 73.69 96 ILE A C 1
ATOM 746 O O . ILE A 1 96 ? 0.389 -8.490 -3.943 1.00 73.69 96 ILE A O 1
ATOM 750 N N . GLY A 1 97 ? 1.518 -7.078 -5.267 1.00 63.88 97 GLY A N 1
ATOM 751 C CA . GLY A 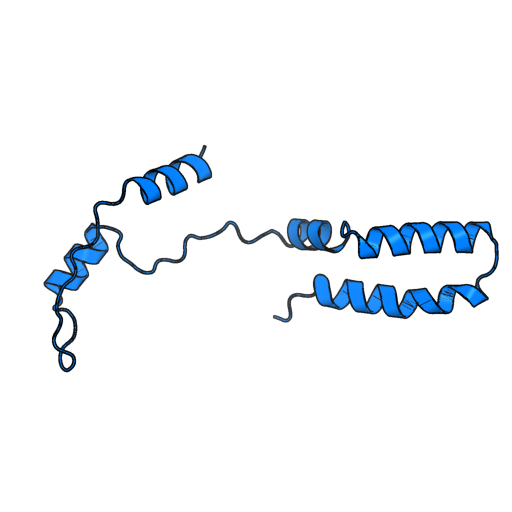1 97 ? 1.092 -5.867 -4.551 1.00 63.88 97 GLY A CA 1
ATOM 752 C C . GLY A 1 97 ? -0.313 -5.373 -4.914 1.00 63.88 97 GLY A C 1
ATOM 753 O O . GLY A 1 97 ? -0.958 -4.697 -4.113 1.00 63.88 97 GLY A O 1
ATOM 754 N N . ILE A 1 98 ? -0.795 -5.682 -6.124 1.00 66.75 98 ILE A N 1
ATOM 755 C CA . ILE A 1 98 ? -2.070 -5.162 -6.641 1.00 66.75 98 ILE A CA 1
ATOM 756 C C . ILE A 1 98 ? -3.229 -6.121 -6.439 1.00 66.75 98 ILE A C 1
ATOM 758 O O . ILE A 1 98 ? -4.335 -5.629 -6.256 1.00 66.75 98 ILE A O 1
ATOM 762 N N . LEU A 1 99 ? -3.019 -7.437 -6.519 1.00 70.31 99 LEU A N 1
ATOM 763 C CA . LEU A 1 99 ? -4.103 -8.410 -6.409 1.00 70.31 99 LEU A CA 1
ATOM 764 C C . LEU A 1 99 ? -4.473 -8.619 -4.934 1.00 70.31 99 LEU A C 1
ATOM 766 O O . LEU A 1 99 ? -3.747 -9.321 -4.229 1.00 70.31 99 LEU A O 1
ATOM 770 N N . PRO A 1 100 ? -5.600 -8.063 -4.442 1.00 62.44 100 PRO A N 1
ATOM 771 C CA . PRO A 1 100 ? -6.204 -8.586 -3.234 1.00 62.44 100 PRO A CA 1
ATOM 772 C C . PRO A 1 100 ? -6.702 -9.992 -3.574 1.00 62.44 100 PRO A C 1
ATOM 774 O O . PRO A 1 100 ? -7.596 -10.155 -4.404 1.00 62.44 100 PRO A O 1
ATOM 777 N N . TYR A 1 101 ? -6.097 -11.019 -2.984 1.00 62.28 101 TYR A N 1
ATOM 778 C CA . TYR A 1 101 ? -6.721 -12.336 -2.972 1.00 62.28 101 TYR A CA 1
ATOM 779 C C . TYR A 1 101 ? -8.036 -12.180 -2.196 1.00 62.28 101 TYR A C 1
ATOM 781 O O . TYR A 1 101 ? -8.012 -11.775 -1.032 1.00 62.28 101 TYR A O 1
ATOM 789 N N . GLY A 1 102 ? -9.158 -12.360 -2.894 1.00 54.62 102 GLY A N 1
ATOM 790 C CA . GLY A 1 102 ? -10.494 -12.396 -2.300 1.00 54.62 102 GLY A CA 1
ATOM 791 C C . GLY A 1 102 ? -10.721 -13.684 -1.530 1.00 54.62 102 GLY A C 1
ATOM 792 O O . GLY A 1 102 ? -10.188 -14.725 -1.981 1.00 54.62 102 GLY A O 1
#

Organism: NCBI:txid673271

Sequence (102 aa):
MKKEKAAAQQMNREAAQRYQADISSGLSQEQVQERIDSGWTNEMVTEESKTVGQIIKGNLLTYFNLIFAILAILVVAAGSFRSLTFLPVVIANLFIGILPYG

InterPro domains:
  IPR004014 Cation-transporting P-type ATPase, N-terminal [PF00690] (14-74)
  IPR023298 P-type ATPase, transmembrane domain superfamily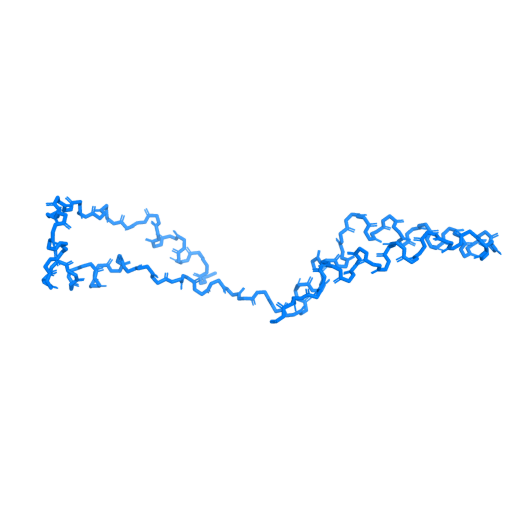 [SSF81665] (13-97)

Secondary structure (DSSP, 8-state):
-HHHHHHHHHHTPPPPP----BTTTBS-HHHHHHHHHTT-S-PPP---PPPHHHHHHHHHTSHHHHHHHHHHHHHHHHT-GGGGGGHHHHHHHHHHHH----

Mean predicted aligned error: 13.96 Å

Solvent-accessible surface area (backbone atoms only — not comparable to full-atom values): 6437 Å² total; per-residue (Å²): 112,70,69,59,51,55,54,52,49,64,77,64,56,75,78,76,83,81,76,89,55,51,89,90,71,48,73,53,72,69,59,50,51,53,32,52,79,69,65,68,55,94,68,75,75,79,65,77,70,71,48,71,68,53,44,42,51,61,47,59,71,29,73,69,48,49,52,51,51,53,51,51,52,52,36,61,75,66,66,43,72,85,69,50,73,60,50,64,60,53,51,53,59,51,47,68,65,53,56,78,85,126

Foldseek 3Di:
DVVVVVVVVVVPQDPDDDDPADPVPGDDPVSVVVCVVSVVDPDPPPPVPQPLVSQLCVLCPDPLNVVVVVVVVVCVVVVPPVVCVCVVVSVVSSCVSNDDPD

pLDDT: mean 73.48, std 10.56, range [48.91, 89.88]